Protein AF-A0A433DNF6-F1 (afdb_monomer_lite)

Radius of gyration: 17.36 Å; chains: 1; bounding box: 32×42×58 Å

Structure (mmCIF, N/CA/C/O backbone):
data_AF-A0A433DNF6-F1
#
_entry.id   AF-A0A433DNF6-F1
#
loop_
_atom_site.group_PDB
_atom_site.id
_atom_site.type_symbol
_atom_site.label_atom_id
_atom_site.label_alt_id
_atom_site.label_comp_id
_atom_site.label_asym_id
_atom_site.label_entity_id
_atom_site.label_seq_id
_atom_site.pdbx_PDB_ins_code
_atom_site.Cartn_x
_atom_site.Cartn_y
_atom_site.Cartn_z
_atom_site.occupancy
_atom_site.B_iso_or_equiv
_atom_site.auth_seq_id
_atom_site.auth_comp_id
_atom_site.auth_asym_id
_atom_site.auth_atom_id
_atom_site.pdbx_PDB_model_num
ATOM 1 N N . MET A 1 1 ? 21.594 -32.873 -42.947 1.00 44.00 1 MET A N 1
ATOM 2 C CA . MET A 1 1 ? 21.045 -31.506 -42.861 1.00 44.00 1 MET A CA 1
ATOM 3 C C . MET A 1 1 ? 20.356 -31.425 -41.516 1.00 44.00 1 MET A C 1
ATOM 5 O O . MET A 1 1 ? 19.377 -32.127 -41.328 1.00 44.00 1 MET A O 1
ATOM 9 N N . ALA A 1 2 ? 20.982 -30.762 -40.545 1.00 41.25 2 ALA A N 1
ATOM 10 C CA . ALA A 1 2 ? 20.485 -30.706 -39.175 1.00 41.25 2 ALA A CA 1
ATOM 11 C C . ALA A 1 2 ? 19.506 -29.535 -39.042 1.00 41.25 2 ALA A C 1
ATOM 13 O O . ALA A 1 2 ? 19.865 -28.399 -39.355 1.00 41.25 2 ALA A O 1
ATOM 14 N N . ASP A 1 3 ? 18.286 -29.845 -38.610 1.00 47.38 3 ASP A N 1
ATOM 15 C CA . ASP A 1 3 ? 17.274 -28.885 -38.185 1.00 47.38 3 ASP A CA 1
ATOM 16 C C . ASP A 1 3 ? 17.769 -28.117 -36.956 1.00 47.38 3 ASP A C 1
ATOM 18 O O . ASP A 1 3 ? 17.840 -28.656 -35.853 1.00 47.38 3 ASP A O 1
ATOM 22 N N . SER A 1 4 ? 18.086 -26.838 -37.140 1.00 48.81 4 SER A N 1
ATOM 23 C CA . SER A 1 4 ? 18.370 -25.909 -36.044 1.00 48.81 4 SER A CA 1
ATOM 24 C C . SER A 1 4 ? 17.170 -24.991 -35.842 1.00 48.81 4 SER A C 1
ATOM 26 O O . SER A 1 4 ? 17.224 -23.793 -36.121 1.00 48.81 4 SER A O 1
ATOM 28 N N . ASN A 1 5 ? 16.068 -25.560 -35.352 1.00 51.91 5 ASN A N 1
ATOM 29 C CA . ASN A 1 5 ? 14.963 -24.788 -34.789 1.00 51.91 5 ASN A CA 1
ATOM 30 C C . ASN A 1 5 ? 15.424 -24.189 -33.457 1.00 51.91 5 ASN A C 1
ATOM 32 O O . ASN A 1 5 ? 15.190 -24.754 -32.389 1.00 51.91 5 ASN A O 1
ATOM 36 N N . ASN A 1 6 ? 16.105 -23.045 -33.542 1.00 46.72 6 ASN A N 1
ATOM 37 C CA . ASN A 1 6 ? 16.533 -22.227 -32.415 1.00 46.72 6 ASN A CA 1
ATOM 38 C C . ASN A 1 6 ? 15.307 -21.625 -31.702 1.00 46.72 6 ASN A C 1
ATOM 40 O O . ASN A 1 6 ? 14.998 -20.443 -31.842 1.00 46.72 6 ASN A O 1
ATOM 44 N N . HIS A 1 7 ? 14.577 -22.457 -30.961 1.00 45.19 7 HIS A N 1
ATOM 45 C CA . HIS A 1 7 ? 13.587 -22.017 -29.988 1.00 45.19 7 HIS A CA 1
ATOM 46 C C . HIS A 1 7 ? 14.344 -21.517 -28.761 1.00 45.19 7 HIS A C 1
ATOM 48 O O . HIS A 1 7 ? 14.474 -22.224 -27.765 1.00 45.19 7 HIS A O 1
ATOM 54 N N . ASN A 1 8 ? 14.856 -20.288 -28.833 1.00 46.16 8 ASN A N 1
ATOM 55 C CA . ASN A 1 8 ? 15.127 -19.546 -27.611 1.00 46.16 8 ASN A CA 1
ATOM 56 C C . ASN A 1 8 ? 13.794 -19.469 -26.855 1.00 46.16 8 ASN A C 1
ATOM 58 O O . ASN A 1 8 ? 12.842 -18.909 -27.408 1.00 46.16 8 ASN A O 1
ATOM 62 N N . PRO A 1 9 ? 13.671 -20.025 -25.636 1.00 45.62 9 PRO A N 1
ATOM 63 C CA . PRO A 1 9 ? 12.503 -19.747 -24.830 1.00 45.62 9 PRO A CA 1
ATOM 64 C C . PRO A 1 9 ? 12.541 -18.245 -24.574 1.00 45.62 9 PRO A C 1
ATOM 66 O O . PRO A 1 9 ? 13.408 -17.750 -23.853 1.00 45.62 9 PRO A O 1
ATOM 69 N N . VAL A 1 10 ? 11.637 -17.502 -25.215 1.00 46.06 10 VAL A N 1
ATOM 70 C CA . VAL A 1 10 ? 11.322 -16.140 -24.800 1.00 46.06 10 VAL A CA 1
ATOM 71 C C . VAL A 1 10 ? 10.728 -16.312 -23.414 1.00 46.06 10 VAL A C 1
ATOM 73 O O . VAL A 1 10 ? 9.538 -16.573 -23.250 1.00 46.06 10 VAL A O 1
ATOM 76 N N 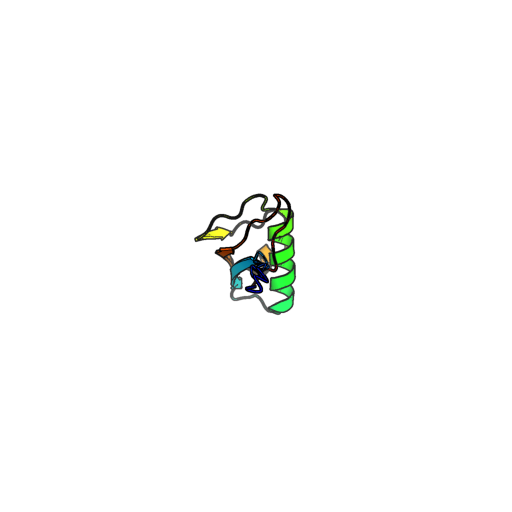. LEU A 1 11 ? 11.598 -16.286 -22.408 1.00 40.75 11 LEU A N 1
ATOM 77 C CA . LEU A 1 11 ? 11.201 -16.194 -21.026 1.00 40.75 11 LEU A CA 1
ATOM 78 C C . LEU A 1 11 ? 10.508 -14.834 -20.951 1.00 40.75 11 LEU A C 1
ATOM 80 O O . LEU A 1 11 ? 11.164 -13.798 -20.862 1.00 40.75 11 LEU A O 1
ATOM 84 N N . HIS A 1 12 ? 9.182 -14.829 -21.096 1.00 45.03 12 HIS A N 1
ATOM 85 C CA . HIS A 1 12 ? 8.341 -13.717 -20.687 1.00 45.03 12 HIS A CA 1
ATOM 86 C C . HIS A 1 12 ? 8.547 -13.599 -19.179 1.00 45.03 12 HIS A C 1
ATOM 88 O O . HIS A 1 12 ? 7.778 -14.144 -18.390 1.00 45.03 12 HIS A O 1
ATOM 94 N N . VAL A 1 13 ? 9.653 -12.975 -18.771 1.00 48.91 13 VAL A N 1
ATOM 95 C CA . VAL A 1 13 ? 9.884 -12.592 -17.388 1.00 48.91 13 VAL A CA 1
ATOM 96 C C . VAL A 1 13 ? 8.858 -11.507 -17.142 1.00 48.91 13 VAL A C 1
ATOM 98 O O . VAL A 1 13 ? 9.097 -10.333 -17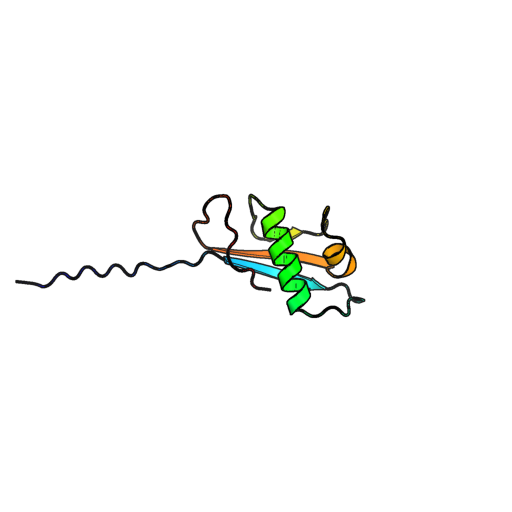.414 1.00 48.91 13 VAL A O 1
ATOM 101 N N . LEU A 1 14 ? 7.664 -11.936 -16.732 1.00 54.62 14 LEU A N 1
ATOM 102 C CA . LEU A 1 14 ? 6.656 -11.055 -16.189 1.00 54.62 14 LEU A CA 1
ATOM 103 C C . LEU A 1 14 ? 7.341 -10.371 -15.029 1.00 54.62 14 LEU A C 1
ATOM 105 O O . LEU A 1 14 ? 7.712 -11.007 -14.041 1.00 54.62 14 LEU A O 1
ATOM 109 N N . ALA A 1 15 ? 7.611 -9.093 -15.217 1.00 68.75 15 ALA A N 1
ATOM 110 C CA . ALA A 1 15 ? 8.145 -8.321 -14.140 1.00 68.75 15 ALA A CA 1
ATOM 111 C C . ALA A 1 15 ? 7.101 -8.281 -13.026 1.00 68.75 15 ALA A C 1
ATOM 113 O O . ALA A 1 15 ? 5.908 -8.248 -13.320 1.00 68.75 15 ALA A O 1
ATOM 114 N N . TYR A 1 16 ? 7.527 -8.342 -11.773 1.00 74.81 16 TYR A N 1
ATOM 115 C CA . TYR A 1 16 ? 6.639 -8.303 -10.616 1.00 74.81 16 TYR A CA 1
ATOM 116 C C . TYR A 1 16 ? 7.358 -7.673 -9.431 1.00 74.81 16 TYR A C 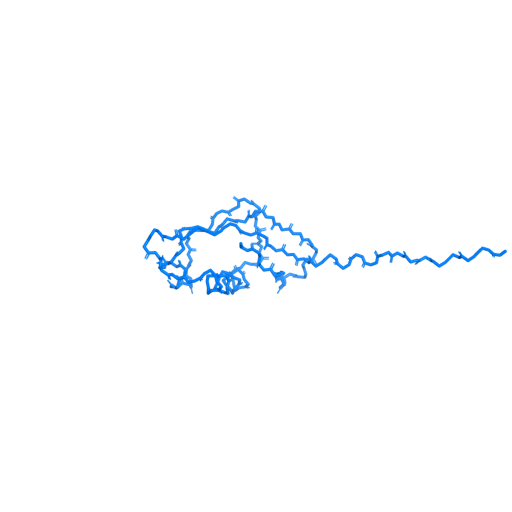1
ATOM 118 O O . TYR A 1 16 ? 8.591 -7.679 -9.363 1.00 74.81 16 TYR A O 1
ATOM 126 N N . VAL A 1 17 ? 6.564 -7.159 -8.493 1.00 81.25 17 VAL A N 1
ATOM 127 C CA . VAL A 1 17 ? 7.042 -6.667 -7.201 1.00 81.25 17 VAL A CA 1
ATOM 128 C C . VAL A 1 17 ? 6.320 -7.449 -6.110 1.00 81.25 17 VAL A C 1
ATOM 130 O O . VAL A 1 17 ? 5.094 -7.422 -6.016 1.00 81.25 17 VAL A O 1
ATOM 133 N N . ALA A 1 18 ? 7.080 -8.186 -5.306 1.00 85.75 18 ALA A N 1
ATOM 134 C CA . ALA A 1 18 ? 6.567 -8.857 -4.122 1.00 85.75 18 ALA A CA 1
ATOM 135 C C . ALA A 1 18 ? 6.790 -7.962 -2.905 1.00 85.75 18 ALA A C 1
ATOM 137 O O . ALA A 1 18 ? 7.900 -7.462 -2.680 1.00 85.75 18 ALA A O 1
ATOM 138 N N . VAL A 1 19 ? 5.736 -7.777 -2.119 1.00 89.38 19 VAL A N 1
ATOM 139 C CA . VAL A 1 19 ? 5.756 -6.932 -0.931 1.00 89.38 19 VAL A CA 1
ATOM 140 C C . VAL A 1 19 ? 5.172 -7.675 0.258 1.00 89.38 19 VAL A C 1
ATOM 142 O O . VAL A 1 19 ? 4.213 -8.422 0.127 1.00 89.38 19 VAL A O 1
ATOM 145 N N . GLU A 1 20 ? 5.725 -7.437 1.437 1.00 93.06 20 GLU A N 1
ATOM 146 C CA . GLU A 1 20 ? 5.079 -7.786 2.697 1.00 93.06 20 GLU A CA 1
ATOM 147 C C . GLU A 1 20 ? 4.235 -6.595 3.148 1.00 93.06 20 GLU A C 1
ATOM 149 O O . GLU A 1 20 ? 4.717 -5.462 3.194 1.00 93.06 20 GLU A O 1
ATOM 154 N N . CYS A 1 21 ? 2.972 -6.841 3.485 1.00 92.62 21 CYS A N 1
ATOM 155 C CA . CYS A 1 21 ? 2.065 -5.810 3.977 1.00 92.62 21 CYS A CA 1
ATOM 156 C C . CYS A 1 21 ? 1.593 -6.176 5.384 1.00 92.62 21 CYS A C 1
ATOM 158 O O . CYS A 1 21 ? 0.893 -7.175 5.568 1.00 92.62 21 CYS A O 1
ATOM 160 N N . CYS A 1 22 ? 1.971 -5.372 6.377 1.00 94.06 22 CYS A N 1
ATOM 161 C CA . CYS A 1 22 ? 1.488 -5.536 7.744 1.00 94.06 22 CYS A CA 1
ATOM 162 C C . CYS A 1 22 ? 0.255 -4.665 7.958 1.00 94.06 22 CYS A C 1
ATOM 164 O O . CYS A 1 22 ? 0.292 -3.459 7.718 1.00 94.06 22 CYS A O 1
ATOM 166 N N . LEU A 1 23 ? -0.842 -5.264 8.414 1.00 95.12 23 LEU A N 1
ATOM 167 C CA . LEU A 1 23 ? -2.055 -4.523 8.745 1.00 95.12 23 LEU A CA 1
ATOM 168 C C . LEU A 1 23 ? -1.965 -3.968 10.162 1.00 95.12 23 LEU A C 1
ATOM 170 O O . LEU A 1 23 ? -1.449 -4.623 11.064 1.00 95.12 23 LEU A O 1
ATOM 174 N N . LEU A 1 24 ? -2.546 -2.791 10.377 1.00 94.94 24 LEU A N 1
ATOM 175 C CA . LEU A 1 24 ? -2.708 -2.259 11.724 1.00 94.94 24 LEU A CA 1
ATOM 176 C C . LEU A 1 24 ? -3.573 -3.219 12.563 1.00 94.94 24 LEU A C 1
ATOM 178 O O . LEU A 1 24 ? -4.579 -3.715 12.052 1.00 94.94 24 LEU A O 1
ATOM 182 N N . PRO A 1 25 ? -3.296 -3.401 13.870 1.00 94.69 25 PRO A N 1
ATOM 183 C CA . PRO A 1 25 ? -4.040 -4.335 14.728 1.00 94.69 25 PRO A CA 1
ATOM 184 C C . PRO A 1 25 ? -5.558 -4.104 14.781 1.00 94.69 25 PRO A C 1
ATOM 186 O O . PRO A 1 25 ? -6.326 -5.016 15.065 1.00 94.69 25 PRO A O 1
ATOM 189 N N . LYS A 1 26 ? -5.993 -2.865 14.525 1.00 94.19 26 LYS A N 1
ATOM 190 C CA . LYS A 1 26 ? -7.404 -2.449 14.502 1.00 94.19 26 LYS A CA 1
ATOM 191 C C . LYS A 1 26 ? -8.078 -2.611 13.137 1.00 94.19 26 LYS A C 1
ATOM 193 O O . LYS A 1 26 ? -9.273 -2.349 13.024 1.00 94.19 26 LYS A O 1
ATOM 198 N N . SER A 1 27 ? -7.319 -2.935 12.093 1.00 94.56 27 SER A N 1
ATOM 199 C CA . SER A 1 27 ? -7.858 -3.010 10.744 1.00 94.56 27 SER A CA 1
ATOM 200 C C . SER A 1 27 ? -8.755 -4.236 10.600 1.00 94.56 27 SER A C 1
ATOM 202 O O . SER A 1 27 ? -8.381 -5.352 10.948 1.00 94.56 27 SER A O 1
ATOM 204 N N . THR A 1 28 ? -9.948 -4.023 10.057 1.00 94.56 28 THR A N 1
ATOM 205 C CA . THR A 1 28 ? -10.912 -5.079 9.712 1.00 94.56 28 THR A CA 1
ATOM 206 C C . THR A 1 28 ? -11.018 -5.271 8.200 1.00 94.56 28 THR A C 1
ATOM 208 O O . THR A 1 28 ? -11.929 -5.938 7.705 1.00 94.56 28 THR A O 1
ATOM 211 N N . CYS A 1 29 ? -10.109 -4.653 7.440 1.00 92.50 29 CYS A N 1
ATOM 212 C CA . CYS A 1 29 ? -10.169 -4.666 5.991 1.00 92.50 29 CYS A CA 1
ATOM 213 C C . CYS A 1 29 ? -9.786 -6.039 5.422 1.00 92.50 29 CYS A C 1
ATOM 215 O O . CYS A 1 29 ? -9.018 -6.808 6.000 1.00 92.50 29 CYS A O 1
ATOM 217 N N . ARG A 1 30 ? -10.345 -6.357 4.254 1.00 93.25 30 ARG A N 1
ATOM 218 C CA . ARG A 1 30 ? -10.043 -7.606 3.556 1.00 93.25 30 ARG A CA 1
ATOM 219 C C . ARG A 1 30 ? -8.719 -7.495 2.805 1.00 93.25 30 ARG A C 1
ATOM 221 O O . ARG A 1 30 ? -8.455 -6.472 2.170 1.00 93.25 30 ARG A O 1
ATOM 228 N N . TYR A 1 31 ? -7.957 -8.587 2.767 1.00 89.56 31 TYR A N 1
ATOM 229 C CA . TYR A 1 31 ? -6.676 -8.659 2.054 1.00 89.56 31 TYR A CA 1
ATOM 230 C C . TYR A 1 31 ? -6.768 -8.253 0.576 1.00 89.56 31 TYR A C 1
ATOM 232 O O . TYR A 1 31 ? -5.888 -7.563 0.069 1.00 89.56 31 TYR A O 1
ATOM 240 N N . ASP A 1 32 ? -7.853 -8.602 -0.120 1.00 90.62 32 ASP A N 1
ATOM 241 C CA . ASP A 1 32 ? -8.038 -8.244 -1.532 1.00 90.62 32 ASP A CA 1
ATOM 242 C C . ASP A 1 32 ? -8.237 -6.735 -1.761 1.00 90.62 32 ASP A C 1
ATOM 244 O O . ASP A 1 32 ? -7.928 -6.217 -2.836 1.00 90.62 32 ASP A O 1
ATOM 248 N N . VAL A 1 33 ? -8.744 -6.015 -0.756 1.00 92.94 33 VAL A N 1
ATOM 249 C CA . VAL A 1 33 ? -8.891 -4.555 -0.795 1.00 92.94 33 VAL A CA 1
ATOM 250 C C . VAL A 1 33 ? -7.545 -3.893 -0.521 1.00 92.94 33 VAL A C 1
ATOM 252 O O . VAL A 1 33 ? -7.173 -2.961 -1.233 1.00 92.94 33 VAL A O 1
ATOM 255 N N . VAL A 1 34 ? -6.788 -4.404 0.455 1.00 93.06 34 VAL A N 1
ATOM 256 C CA . VAL A 1 34 ? -5.421 -3.940 0.747 1.00 93.06 34 VAL A CA 1
ATOM 257 C C . VAL A 1 34 ? -4.545 -4.094 -0.480 1.00 93.06 34 VAL A C 1
ATOM 259 O O . VAL A 1 34 ? -3.943 -3.119 -0.914 1.00 93.06 34 VAL A O 1
ATOM 262 N N . ARG A 1 35 ? -4.564 -5.277 -1.102 1.00 91.81 35 ARG A N 1
ATOM 263 C CA . ARG A 1 35 ? -3.805 -5.562 -2.318 1.00 91.81 35 ARG A CA 1
ATOM 264 C C . ARG A 1 35 ? -4.027 -4.535 -3.411 1.00 91.81 35 ARG A C 1
ATOM 266 O O . ARG A 1 35 ? -3.064 -3.951 -3.888 1.00 91.81 35 ARG A O 1
ATOM 273 N N . ARG A 1 36 ? -5.288 -4.255 -3.740 1.00 91.25 36 ARG A N 1
ATOM 274 C CA . ARG A 1 36 ? -5.638 -3.271 -4.772 1.00 91.25 36 ARG A CA 1
ATOM 275 C C . ARG A 1 36 ? -5.164 -1.855 -4.435 1.00 91.25 36 ARG A C 1
ATOM 277 O O . ARG A 1 36 ? -4.743 -1.129 -5.328 1.00 91.25 36 ARG A O 1
ATOM 284 N N . ASN A 1 37 ? -5.228 -1.454 -3.166 1.00 92.62 37 ASN A N 1
ATOM 285 C CA . ASN A 1 37 ? -4.792 -0.119 -2.746 1.00 92.62 37 ASN A CA 1
ATOM 286 C C . ASN A 1 37 ? -3.266 0.013 -2.690 1.00 92.62 37 ASN A C 1
ATOM 288 O O . ASN A 1 37 ? -2.751 1.067 -3.046 1.00 92.62 37 ASN A O 1
ATOM 292 N N . VAL A 1 38 ? -2.552 -1.036 -2.276 1.00 90.12 38 VAL A N 1
ATOM 293 C CA . VAL A 1 38 ? -1.083 -1.085 -2.297 1.00 90.12 38 VAL A CA 1
ATOM 294 C C . VAL A 1 38 ? -0.571 -1.087 -3.734 1.00 90.12 38 VAL A C 1
ATOM 296 O O . VAL A 1 38 ? 0.324 -0.318 -4.059 1.00 90.12 38 VAL A O 1
ATOM 299 N N . GLU A 1 39 ? -1.170 -1.898 -4.607 1.00 88.44 39 GLU A N 1
ATOM 300 C CA . GLU A 1 39 ? -0.834 -1.944 -6.032 1.00 88.44 39 GLU A CA 1
ATOM 301 C C . GLU A 1 39 ? -1.020 -0.580 -6.694 1.00 88.44 39 GLU A C 1
ATOM 303 O O . GLU A 1 39 ? -0.098 -0.071 -7.328 1.00 88.44 39 GLU A O 1
ATOM 308 N N . LYS A 1 40 ? -2.175 0.056 -6.461 1.00 88.31 40 LYS A N 1
ATOM 309 C CA . LYS A 1 40 ? -2.429 1.417 -6.932 1.00 88.31 40 LYS A CA 1
ATOM 310 C C . LYS A 1 40 ? -1.411 2.414 -6.375 1.00 88.31 40 LYS A C 1
ATOM 312 O O . LYS A 1 40 ? -0.878 3.213 -7.130 1.00 88.31 40 LYS A O 1
ATOM 317 N N . TYR A 1 41 ? -1.137 2.363 -5.072 1.00 89.12 41 TYR A N 1
ATOM 318 C CA . TYR A 1 41 ? -0.194 3.275 -4.430 1.00 89.12 41 TYR A CA 1
ATOM 319 C C . TYR A 1 41 ? 1.200 3.170 -5.045 1.00 89.12 41 TYR A C 1
ATOM 321 O O . TYR A 1 41 ? 1.739 4.177 -5.480 1.00 89.12 41 TYR A O 1
ATOM 329 N N . LEU A 1 42 ? 1.747 1.956 -5.153 1.00 84.69 42 LEU A N 1
ATOM 330 C CA . LEU A 1 42 ? 3.070 1.742 -5.737 1.00 84.69 42 LEU A CA 1
ATOM 331 C C . LEU A 1 42 ? 3.116 2.220 -7.190 1.00 84.69 42 LEU A C 1
ATOM 333 O O . LEU A 1 42 ? 4.074 2.885 -7.571 1.00 84.69 42 LEU A O 1
ATOM 337 N N . HIS A 1 43 ? 2.071 1.944 -7.973 1.00 82.44 43 HIS A N 1
ATOM 338 C CA . HIS A 1 43 ? 1.967 2.418 -9.352 1.00 82.44 43 HIS A CA 1
ATOM 339 C C . HIS A 1 43 ? 1.931 3.955 -9.453 1.00 82.44 43 HIS A C 1
ATOM 341 O O . HIS A 1 43 ? 2.522 4.523 -10.367 1.00 82.44 43 HIS A O 1
ATOM 347 N N . ASP A 1 44 ? 1.255 4.632 -8.521 1.00 82.75 44 ASP A N 1
ATOM 348 C CA . ASP A 1 44 ? 1.095 6.089 -8.530 1.00 82.75 44 ASP A CA 1
ATOM 349 C C . ASP A 1 44 ? 2.322 6.832 -7.957 1.00 82.75 44 ASP A C 1
ATOM 351 O O . ASP A 1 44 ? 2.585 7.966 -8.360 1.00 82.75 44 ASP A O 1
ATOM 355 N N . THR A 1 45 ? 3.071 6.234 -7.016 1.00 74.81 45 THR A N 1
ATOM 356 C CA . THR A 1 45 ? 4.141 6.930 -6.269 1.00 74.81 45 THR A CA 1
ATOM 357 C C . THR A 1 45 ? 5.564 6.493 -6.593 1.00 74.81 45 THR A C 1
ATOM 359 O O . THR A 1 45 ? 6.497 7.246 -6.318 1.00 74.81 45 THR A O 1
ATOM 362 N N . SER A 1 46 ? 5.774 5.282 -7.110 1.00 65.06 46 SER A N 1
ATOM 363 C CA . SER A 1 46 ? 7.119 4.71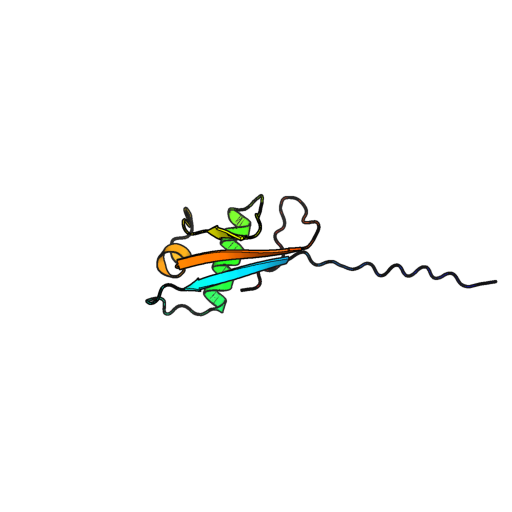1 -7.213 1.00 65.06 46 SER A CA 1
ATOM 364 C C . SER A 1 46 ? 7.587 4.625 -8.660 1.00 65.06 46 SER A C 1
ATOM 366 O O . SER A 1 46 ? 7.350 3.638 -9.346 1.00 65.06 46 SER A O 1
ATOM 368 N N . THR A 1 47 ? 8.338 5.635 -9.103 1.00 58.03 47 THR A N 1
ATOM 369 C CA . THR A 1 47 ? 9.160 5.539 -10.324 1.00 58.03 47 THR A CA 1
ATOM 370 C C . THR A 1 47 ? 10.311 4.544 -10.140 1.00 58.03 47 THR A C 1
ATOM 372 O O . THR A 1 47 ? 10.768 3.931 -11.099 1.00 58.03 47 THR A O 1
ATOM 375 N N . GLU A 1 48 ? 10.766 4.364 -8.896 1.00 62.97 48 GLU A N 1
ATOM 376 C CA . GLU A 1 48 ? 11.825 3.432 -8.516 1.00 62.97 48 GLU A CA 1
ATOM 377 C 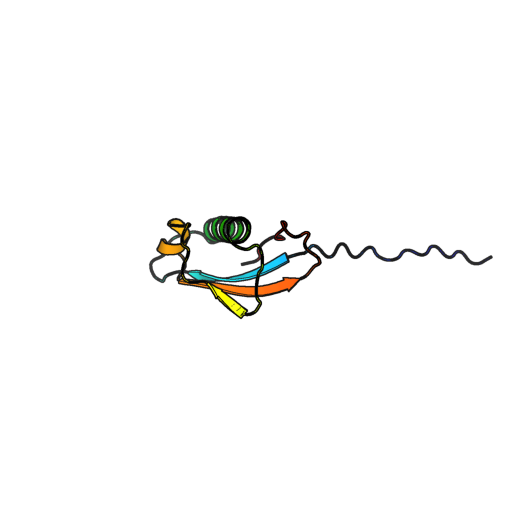C . GLU A 1 48 ? 11.436 2.703 -7.225 1.00 62.97 48 GLU A C 1
ATOM 379 O O . GLU A 1 48 ? 10.951 3.309 -6.266 1.00 62.97 48 GLU A O 1
ATOM 384 N N . VAL A 1 49 ? 11.632 1.384 -7.212 1.00 68.62 49 VAL A N 1
ATOM 385 C CA . VAL A 1 49 ? 11.337 0.522 -6.065 1.00 68.62 49 VAL A CA 1
ATOM 386 C C . VAL A 1 49 ? 12.655 -0.054 -5.560 1.00 68.62 49 VAL A C 1
ATOM 388 O O . VAL A 1 49 ? 13.354 -0.750 -6.296 1.00 68.62 49 VAL A O 1
ATOM 391 N N . PHE A 1 50 ? 13.005 0.229 -4.308 1.00 76.25 50 PHE A N 1
ATOM 392 C CA . PHE A 1 50 ? 14.235 -0.265 -3.695 1.00 76.25 50 PHE A CA 1
ATOM 393 C C . PHE A 1 50 ? 13.939 -1.493 -2.832 1.00 76.25 50 PHE A C 1
ATOM 395 O O . PHE A 1 50 ? 13.002 -1.506 -2.032 1.00 76.25 50 PHE A O 1
ATOM 402 N N . LEU A 1 51 ? 14.736 -2.549 -3.010 1.00 80.56 51 LEU A N 1
ATOM 403 C CA . LEU A 1 51 ? 14.606 -3.773 -2.222 1.00 80.56 51 LEU A CA 1
ATOM 404 C C . LEU A 1 51 ? 14.847 -3.492 -0.737 1.00 80.56 51 LEU A C 1
ATOM 406 O O . LEU A 1 51 ? 15.722 -2.710 -0.370 1.00 80.56 51 LEU A O 1
ATOM 410 N N . HIS A 1 52 ? 14.081 -4.175 0.110 1.00 80.94 52 HIS A N 1
ATOM 411 C CA . HIS A 1 52 ? 14.118 -4.077 1.570 1.00 80.94 52 HIS A CA 1
ATOM 412 C C . HIS A 1 52 ? 13.786 -2.692 2.134 1.00 80.94 52 HIS A C 1
ATOM 414 O O . HIS A 1 52 ? 13.960 -2.463 3.331 1.00 80.94 52 HIS A O 1
ATOM 420 N N . THR A 1 53 ? 13.270 -1.782 1.308 1.00 85.50 53 THR A N 1
ATOM 421 C CA . THR A 1 53 ? 12.709 -0.523 1.784 1.00 85.50 53 THR A CA 1
ATOM 422 C C . THR A 1 53 ? 11.341 -0.758 2.406 1.00 85.50 53 THR A C 1
ATOM 424 O O . THR A 1 53 ? 10.513 -1.504 1.879 1.00 85.50 53 THR A O 1
ATOM 427 N N . GLU A 1 54 ? 11.127 -0.100 3.540 1.00 89.75 54 GLU A N 1
ATOM 428 C CA . GLU A 1 54 ? 9.879 -0.102 4.286 1.00 89.75 54 GLU A CA 1
ATOM 429 C C . GLU A 1 54 ? 9.206 1.263 4.129 1.00 89.75 54 GLU A C 1
ATOM 431 O O . GLU A 1 54 ? 9.806 2.303 4.397 1.00 89.75 54 GLU A O 1
ATOM 436 N N . ILE A 1 55 ? 7.963 1.250 3.666 1.00 89.94 55 ILE A N 1
ATOM 437 C CA . ILE A 1 55 ? 7.128 2.424 3.446 1.00 89.94 55 ILE A CA 1
ATOM 438 C C . ILE A 1 55 ? 6.116 2.478 4.586 1.00 89.94 55 ILE A C 1
ATOM 440 O O . ILE A 1 55 ? 5.355 1.529 4.782 1.00 89.94 55 ILE A O 1
ATOM 444 N N . LYS A 1 56 ? 6.113 3.589 5.324 1.00 89.12 56 LYS A N 1
ATOM 445 C CA . LYS A 1 56 ? 5.176 3.860 6.433 1.00 89.12 56 LYS A CA 1
ATOM 446 C C . LYS A 1 56 ? 4.346 5.118 6.222 1.00 89.12 56 LYS A C 1
ATOM 448 O O . LYS A 1 56 ? 3.249 5.229 6.762 1.00 89.12 56 LYS A O 1
ATOM 453 N N . ASP A 1 57 ? 4.861 6.039 5.415 1.00 86.06 57 ASP A N 1
ATOM 454 C CA . ASP A 1 57 ? 4.211 7.303 5.107 1.00 86.06 57 ASP A CA 1
ATOM 455 C C . ASP A 1 57 ? 3.550 7.215 3.733 1.00 86.06 57 ASP A C 1
ATOM 457 O O . ASP A 1 57 ? 4.203 7.231 2.692 1.00 86.06 57 ASP A O 1
ATOM 461 N N . TYR A 1 58 ? 2.224 7.077 3.738 1.00 86.94 58 TYR A N 1
ATOM 462 C CA . TYR A 1 58 ? 1.411 6.988 2.524 1.00 86.94 58 TYR A CA 1
ATOM 463 C C . TYR A 1 58 ? 0.805 8.359 2.221 1.00 86.94 58 TYR A C 1
ATOM 465 O O . TYR A 1 58 ? -0.394 8.573 2.432 1.00 86.94 58 TYR A O 1
ATOM 473 N N . ASP A 1 59 ? 1.631 9.320 1.798 1.00 75.75 59 ASP A N 1
ATOM 474 C CA . ASP A 1 59 ? 1.279 10.749 1.679 1.00 75.75 59 ASP A CA 1
ATOM 475 C C . ASP A 1 59 ? -0.053 11.012 0.955 1.00 75.75 59 ASP A C 1
ATOM 477 O O . ASP A 1 59 ? -0.783 11.942 1.309 1.00 75.75 59 ASP A O 1
ATOM 481 N N . HIS A 1 60 ? -0.441 10.122 0.037 1.00 77.88 60 HIS A N 1
ATOM 482 C CA . HIS A 1 60 ? -1.648 10.250 -0.780 1.00 77.88 60 HIS A CA 1
ATOM 483 C C . HIS A 1 60 ? -2.659 9.100 -0.651 1.00 77.88 60 HIS A C 1
ATOM 485 O O . HIS A 1 60 ? -3.608 9.040 -1.432 1.00 77.88 60 HIS A O 1
ATOM 491 N N . SER A 1 61 ? -2.521 8.207 0.337 1.00 88.38 61 SER A N 1
ATOM 492 C CA . SER A 1 61 ? -3.470 7.101 0.535 1.00 88.38 61 SER A CA 1
ATOM 493 C C . SER A 1 61 ? -4.045 7.066 1.956 1.00 88.38 61 SER A C 1
ATOM 495 O O . SER A 1 61 ? -3.513 6.372 2.828 1.00 88.38 61 SER A O 1
ATOM 497 N N . PRO A 1 62 ? -5.167 7.780 2.201 1.00 92.00 62 PRO A N 1
ATOM 498 C CA . PRO A 1 62 ? -5.877 7.740 3.481 1.00 92.00 62 PRO A CA 1
ATOM 499 C C . PRO A 1 62 ? -6.253 6.314 3.892 1.00 92.00 62 PRO A C 1
ATOM 501 O O . PRO A 1 62 ? -6.089 5.939 5.048 1.00 92.00 62 PRO A O 1
ATOM 504 N N . PHE A 1 63 ? -6.668 5.489 2.922 1.00 94.38 63 PHE A N 1
ATOM 505 C CA . PHE A 1 63 ? -7.004 4.090 3.166 1.00 94.38 63 PHE A CA 1
ATOM 506 C C . PHE A 1 63 ? -5.815 3.302 3.730 1.00 94.38 63 PHE A C 1
ATOM 508 O O . PHE A 1 63 ? -5.975 2.594 4.724 1.00 94.38 63 PHE A O 1
ATOM 515 N N . LEU A 1 64 ? -4.630 3.418 3.114 1.00 93.50 64 LEU A N 1
ATOM 516 C CA . LEU A 1 64 ? -3.440 2.708 3.589 1.00 93.50 64 LEU A CA 1
ATOM 517 C C . LEU A 1 64 ? -3.016 3.228 4.963 1.00 93.50 64 LEU A C 1
ATOM 519 O O . LEU A 1 64 ? -2.764 2.425 5.851 1.00 93.50 64 LEU A O 1
ATOM 523 N N . ARG A 1 65 ? -3.065 4.544 5.192 1.00 93.94 65 ARG A N 1
ATOM 524 C CA . ARG A 1 65 ? -2.748 5.148 6.497 1.00 93.94 65 ARG A CA 1
ATOM 525 C C . ARG A 1 65 ? -3.646 4.648 7.632 1.00 93.94 65 ARG A C 1
ATOM 527 O O . ARG A 1 65 ? -3.202 4.540 8.770 1.00 93.94 65 ARG A O 1
ATOM 534 N N . GLU A 1 66 ? -4.907 4.349 7.341 1.00 94.56 66 GLU 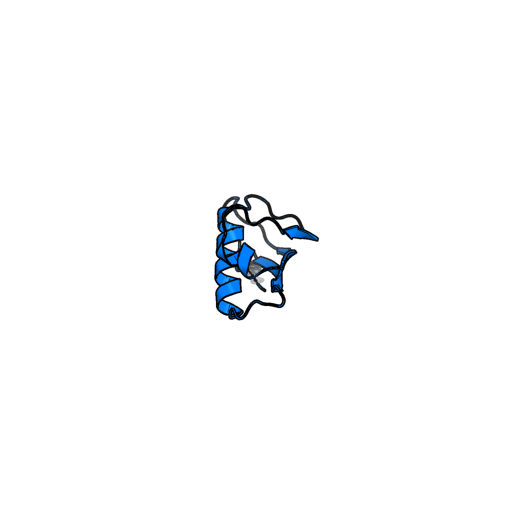A N 1
ATOM 535 C CA . GLU A 1 66 ? -5.864 3.864 8.339 1.00 94.56 66 GLU A CA 1
ATOM 536 C C . GLU A 1 66 ? -5.786 2.355 8.603 1.00 94.56 66 GLU A C 1
ATOM 538 O O . GLU A 1 66 ? -6.244 1.906 9.659 1.00 94.56 66 GLU A O 1
ATOM 543 N N . ASN A 1 67 ? -5.217 1.576 7.674 1.00 96.06 67 ASN A N 1
ATOM 544 C CA . ASN A 1 67 ? -5.311 0.111 7.683 1.00 96.06 67 ASN A CA 1
ATOM 545 C C . ASN A 1 67 ? -3.973 -0.632 7.657 1.00 96.06 67 ASN A C 1
ATOM 547 O O . ASN A 1 67 ? -3.932 -1.787 8.073 1.00 96.06 67 ASN A O 1
ATOM 551 N N . VAL A 1 68 ? -2.898 -0.009 7.186 1.00 94.94 68 VAL A N 1
ATOM 552 C CA . VAL A 1 68 ? -1.606 -0.648 6.923 1.00 94.94 68 VAL A CA 1
ATOM 553 C C . VAL A 1 68 ? -0.534 0.005 7.788 1.00 94.94 68 VAL A C 1
ATOM 555 O O . VAL A 1 68 ? -0.380 1.222 7.797 1.00 94.94 68 VAL A O 1
ATOM 558 N N . GLU A 1 69 ? 0.199 -0.811 8.536 1.00 95.12 69 GLU A N 1
ATOM 559 C CA . GLU A 1 69 ? 1.289 -0.372 9.404 1.00 95.12 69 GLU A CA 1
ATOM 560 C C . GLU A 1 69 ? 2.563 -0.114 8.598 1.00 95.12 69 GLU A C 1
ATOM 562 O O . GLU A 1 69 ? 3.176 0.942 8.734 1.00 95.12 69 GLU A O 1
ATOM 567 N N . PHE A 1 70 ? 2.927 -1.051 7.722 1.00 94.25 70 PHE A N 1
ATOM 568 C CA . PHE A 1 70 ? 4.036 -0.888 6.789 1.00 94.25 70 PHE A CA 1
ATOM 569 C C . PHE A 1 70 ? 3.841 -1.725 5.523 1.00 94.25 70 PHE A C 1
ATOM 571 O O . PHE A 1 70 ? 3.208 -2.786 5.543 1.00 94.25 70 PHE A O 1
ATOM 578 N N . ILE A 1 71 ? 4.455 -1.262 4.435 1.00 92.38 71 ILE A N 1
ATOM 579 C CA . ILE A 1 71 ? 4.670 -2.025 3.202 1.00 92.38 71 ILE A CA 1
ATOM 580 C C . ILE A 1 71 ? 6.174 -2.206 3.044 1.00 92.38 71 ILE A C 1
ATOM 582 O O . ILE A 1 71 ? 6.912 -1.226 3.005 1.00 92.38 71 ILE A O 1
ATOM 586 N N . LYS A 1 72 ? 6.643 -3.441 2.927 1.00 91.50 72 LYS A N 1
ATOM 587 C CA . LYS A 1 72 ? 8.057 -3.746 2.720 1.00 91.50 72 LYS A CA 1
ATOM 588 C C . LYS A 1 72 ? 8.255 -4.378 1.358 1.00 91.50 72 LYS A C 1
ATOM 590 O O . LYS A 1 72 ? 7.614 -5.371 1.036 1.00 91.50 72 LYS A O 1
ATOM 595 N N . ILE A 1 73 ? 9.170 -3.829 0.571 1.00 88.62 73 ILE A N 1
ATOM 596 C CA . ILE A 1 73 ? 9.528 -4.394 -0.729 1.00 88.62 73 ILE A CA 1
ATOM 597 C C . ILE A 1 73 ? 10.468 -5.578 -0.501 1.00 88.62 73 ILE A C 1
ATOM 599 O O . ILE A 1 73 ? 11.581 -5.410 -0.001 1.00 88.62 73 ILE A O 1
ATOM 603 N N . CYS A 1 74 ? 10.036 -6.782 -0.861 1.00 86.62 74 CYS A N 1
ATOM 604 C CA . CYS A 1 74 ? 10.802 -8.004 -0.616 1.00 86.62 74 CYS A CA 1
ATOM 605 C C . CYS A 1 74 ? 11.560 -8.466 -1.855 1.00 86.62 74 CYS A C 1
ATOM 607 O O . CYS A 1 74 ? 12.717 -8.868 -1.758 1.00 86.62 74 CYS A O 1
ATOM 609 N N . GLU A 1 75 ? 10.920 -8.388 -3.018 1.00 81.06 75 GLU A N 1
ATOM 610 C CA . GLU A 1 75 ? 11.508 -8.806 -4.282 1.00 81.06 75 GLU A CA 1
ATOM 611 C C . GLU A 1 75 ? 10.987 -7.928 -5.419 1.00 81.06 75 GLU A C 1
ATOM 613 O O . GLU A 1 75 ? 9.820 -7.546 -5.448 1.00 81.06 75 GLU A O 1
ATOM 618 N N . ALA A 1 76 ? 11.855 -7.640 -6.381 1.00 74.62 76 ALA A N 1
ATOM 619 C CA . ALA A 1 76 ? 11.505 -7.011 -7.640 1.00 74.62 76 ALA A CA 1
ATOM 620 C C . ALA A 1 76 ? 12.253 -7.764 -8.739 1.00 74.62 76 ALA A C 1
ATOM 622 O O . ALA A 1 76 ? 13.478 -7.899 -8.686 1.00 74.62 76 ALA A O 1
ATOM 623 N N . ARG A 1 77 ? 11.522 -8.296 -9.720 1.00 69.94 77 ARG A N 1
ATOM 624 C CA . ARG A 1 77 ? 12.110 -8.968 -10.885 1.00 69.94 77 ARG A CA 1
ATOM 625 C C . ARG A 1 77 ? 11.621 -8.330 -12.171 1.00 69.94 77 ARG A C 1
ATOM 627 O O . ARG A 1 77 ? 10.464 -7.941 -12.259 1.00 69.94 77 ARG A O 1
ATOM 634 N N . GLY A 1 78 ? 12.494 -8.327 -13.178 1.00 61.84 78 GLY A N 1
ATOM 635 C CA . GLY A 1 78 ? 12.186 -7.974 -14.566 1.00 61.84 78 GLY A CA 1
ATOM 636 C C . GLY A 1 78 ? 12.764 -6.634 -15.032 1.00 61.84 78 GLY A C 1
ATOM 637 O O . GLY A 1 78 ? 13.142 -5.786 -14.231 1.00 61.84 78 GLY A O 1
ATOM 638 N N . ILE A 1 79 ? 12.842 -6.465 -16.357 1.00 50.56 79 ILE A N 1
ATOM 639 C CA . ILE A 1 79 ? 13.086 -5.170 -17.004 1.00 50.56 79 ILE A CA 1
ATOM 640 C C . ILE A 1 79 ? 11.714 -4.526 -17.162 1.00 50.56 79 ILE A C 1
ATOM 642 O O . ILE A 1 79 ? 10.955 -4.869 -18.069 1.00 50.56 79 ILE A O 1
ATOM 646 N N . LEU A 1 80 ? 11.369 -3.643 -16.235 1.00 51.00 80 LEU A N 1
ATOM 647 C CA . LEU A 1 80 ? 10.166 -2.837 -16.344 1.00 51.00 80 LEU A CA 1
ATOM 648 C C . LEU A 1 80 ? 10.489 -1.634 -17.237 1.00 51.00 80 LEU A C 1
ATOM 650 O O . LEU A 1 80 ? 11.470 -0.940 -16.960 1.00 51.00 80 LEU A O 1
ATOM 654 N N . PRO A 1 81 ? 9.726 -1.350 -18.311 1.00 51.50 81 PRO A N 1
ATOM 655 C CA . PRO A 1 81 ? 9.764 -0.005 -18.873 1.00 51.50 81 PRO A CA 1
ATOM 656 C C . PRO A 1 81 ? 9.472 0.974 -17.729 1.00 51.50 81 PRO A C 1
ATOM 658 O O . PRO A 1 81 ? 8.652 0.650 -16.876 1.00 51.50 81 PRO A O 1
ATOM 661 N N . LEU A 1 82 ? 10.137 2.134 -17.713 1.00 47.94 82 LEU A N 1
ATOM 662 C CA . LEU A 1 82 ? 10.181 3.132 -16.619 1.00 47.94 82 LEU A CA 1
ATOM 663 C C . LEU A 1 82 ? 8.829 3.524 -15.968 1.00 47.94 82 LEU A C 1
ATOM 665 O O . LEU A 1 82 ? 8.829 4.208 -14.956 1.00 47.94 82 LEU A O 1
ATOM 669 N N . ASN A 1 83 ? 7.697 3.082 -16.522 1.00 50.09 83 ASN A N 1
ATOM 670 C CA . ASN A 1 83 ? 6.335 3.392 -16.093 1.00 50.09 83 ASN A CA 1
ATOM 671 C C . ASN A 1 83 ? 5.462 2.144 -15.842 1.00 50.09 83 ASN A C 1
ATOM 673 O O . ASN A 1 83 ? 4.240 2.259 -15.809 1.00 50.09 83 ASN A O 1
ATOM 677 N N . PHE A 1 84 ? 6.038 0.943 -15.765 1.00 47.78 84 PHE A N 1
ATOM 678 C CA . PHE A 1 84 ? 5.282 -0.275 -15.485 1.00 47.78 84 PHE A CA 1
ATOM 679 C C . PHE A 1 84 ? 5.727 -0.823 -14.136 1.00 47.78 84 PHE A C 1
ATOM 681 O O . PHE A 1 84 ? 6.915 -1.009 -13.908 1.00 47.78 84 PHE A O 1
ATOM 688 N N . ILE A 1 85 ? 4.779 -1.098 -13.247 1.00 56.72 85 ILE A N 1
ATOM 689 C CA . ILE A 1 85 ? 4.999 -1.975 -12.100 1.00 56.72 85 ILE A CA 1
ATOM 690 C C . ILE A 1 85 ? 4.190 -3.226 -12.397 1.00 56.72 85 ILE A C 1
ATOM 692 O O . ILE A 1 85 ? 3.005 -3.156 -12.719 1.00 56.72 85 ILE A O 1
ATOM 696 N N . GLY A 1 86 ? 4.867 -4.369 -12.374 1.00 56.88 86 GLY A N 1
ATOM 697 C CA . GLY A 1 86 ? 4.223 -5.659 -12.540 1.00 56.88 86 GLY A CA 1
ATOM 698 C C . GLY A 1 86 ? 3.208 -5.962 -11.436 1.00 56.88 86 GLY A C 1
ATOM 699 O O . GLY A 1 86 ? 3.122 -5.217 -10.462 1.00 56.88 86 GLY A O 1
ATOM 700 N N . PRO A 1 87 ? 2.460 -7.073 -11.536 1.00 60.62 87 PRO A N 1
ATOM 701 C CA . PRO A 1 87 ? 1.481 -7.438 -10.520 1.00 60.62 87 PRO A CA 1
ATOM 702 C C . PRO A 1 87 ? 2.112 -7.452 -9.126 1.00 60.62 87 PRO A C 1
ATOM 704 O O . PRO A 1 87 ? 3.166 -8.061 -8.917 1.00 60.62 87 PRO A O 1
ATOM 707 N N . VAL A 1 88 ? 1.438 -6.805 -8.173 1.00 61.59 88 VAL A N 1
ATOM 708 C CA . VAL A 1 88 ? 1.859 -6.819 -6.772 1.00 61.59 88 VAL A CA 1
ATOM 709 C C . VAL A 1 88 ? 1.370 -8.098 -6.107 1.00 61.59 88 VAL A C 1
ATOM 711 O O . VAL A 1 88 ? 0.180 -8.451 -6.155 1.00 61.59 88 VAL A O 1
ATOM 714 N N . ILE A 1 89 ? 2.315 -8.807 -5.500 1.00 66.38 89 ILE A N 1
ATOM 715 C CA . ILE A 1 89 ? 2.069 -9.999 -4.693 1.00 66.38 89 ILE A CA 1
ATOM 716 C C . ILE A 1 89 ? 2.225 -9.576 -3.233 1.00 66.38 89 ILE A C 1
ATOM 718 O O . ILE A 1 89 ? 3.274 -9.046 -2.875 1.00 66.38 89 ILE A O 1
ATOM 722 N N . ILE A 1 90 ? 1.162 -9.766 -2.445 1.00 65.12 90 ILE A N 1
ATOM 723 C CA . ILE A 1 90 ? 1.107 -9.515 -0.996 1.00 65.12 90 ILE A CA 1
ATOM 724 C C . ILE A 1 90 ? 0.933 -10.844 -0.282 1.00 65.12 90 ILE A C 1
ATOM 726 O O . ILE A 1 90 ? 0.091 -11.629 -0.782 1.00 65.12 90 ILE A O 1
#

Foldseek 3Di:
DDDPPPCPPPPPFQKAWEKDWAWDPPAPDDPVVVQVLVQVQCLVPPLDDDAQDKDQCSPPDPPCVNITRIIHTHDTDDDDDSRDHGRYHD

pLDDT: mean 75.91, std 18.29, range [40.75, 96.06]

Sequence (90 aa):
MADSNNHNPVLHVLAYVAVECCLLPKSTCRYDVVRRNVEKYLHDTSTEVFLHTEIKDYDHSPFLRENVEFIKICEARGILPLNFIGPVII

Organism: NCBI:txid994334

Secondary structure (DSSP, 8-state):
---------------EEEEEEEEPTT----HHHHHHHHHHHHHHH-SS--TT-EE---TT-HHHHHHEEEEEEEEEES---TT----EE-